Protein AF-A0A914YA13-F1 (afdb_monomer_lite)

Radius of gyration: 16.72 Å; chains: 1; bounding box: 44×30×46 Å

Organism: NCBI:txid310955

Structure (mmCIF, N/CA/C/O backbone):
data_AF-A0A914YA13-F1
#
_entry.id   AF-A0A914YA13-F1
#
loop_
_atom_site.group_PDB
_atom_site.id
_atom_site.type_symbol
_atom_site.label_atom_id
_atom_site.label_alt_id
_atom_site.label_comp_id
_atom_site.label_asym_id
_atom_site.label_entity_id
_atom_site.label_seq_id
_atom_site.pdbx_PDB_ins_code
_atom_site.Cartn_x
_atom_site.Cartn_y
_atom_site.Cartn_z
_atom_site.occupancy
_atom_site.B_iso_or_equiv
_atom_site.auth_seq_id
_atom_site.auth_comp_id
_atom_site.auth_asym_id
_atom_site.auth_atom_id
_atom_site.pdbx_PDB_model_num
ATOM 1 N N . MET A 1 1 ? 1.988 -6.209 -23.194 1.00 55.53 1 MET A N 1
ATOM 2 C CA . MET A 1 1 ? 3.165 -5.401 -22.785 1.00 55.53 1 MET A CA 1
ATOM 3 C C . MET A 1 1 ? 3.358 -5.477 -21.275 1.00 55.53 1 MET A C 1
ATOM 5 O O . MET A 1 1 ? 4.481 -5.707 -20.857 1.00 55.53 1 MET A O 1
ATOM 9 N N . ILE A 1 2 ? 2.278 -5.392 -20.485 1.00 61.28 2 ILE A N 1
ATOM 10 C CA . ILE A 1 2 ? 2.283 -5.656 -19.033 1.00 61.28 2 ILE A CA 1
ATOM 11 C C . ILE A 1 2 ? 2.474 -7.155 -18.725 1.00 61.28 2 ILE A C 1
ATOM 13 O O . ILE A 1 2 ? 3.277 -7.500 -17.871 1.00 61.28 2 ILE A O 1
ATOM 17 N N . ASP A 1 3 ? 1.881 -8.062 -19.511 1.00 60.28 3 ASP A N 1
ATOM 18 C CA . ASP A 1 3 ? 2.090 -9.522 -19.356 1.00 60.28 3 ASP A CA 1
ATOM 19 C C . ASP A 1 3 ? 3.515 -9.993 -19.714 1.00 60.28 3 ASP A C 1
ATOM 21 O O . ASP A 1 3 ? 3.817 -11.181 -19.702 1.00 60.28 3 ASP A O 1
ATOM 25 N N . SER A 1 4 ? 4.384 -9.062 -20.118 1.00 56.53 4 SER A N 1
ATOM 26 C CA . SER A 1 4 ? 5.745 -9.310 -20.599 1.00 56.53 4 SER A CA 1
ATOM 27 C C . SER A 1 4 ? 6.811 -8.732 -19.664 1.00 56.53 4 SER A C 1
ATOM 29 O O . SER A 1 4 ? 7.962 -8.612 -20.084 1.00 56.53 4 SER A O 1
ATOM 31 N N . ILE A 1 5 ? 6.439 -8.310 -18.446 1.00 60.16 5 ILE A N 1
ATOM 32 C CA . ILE A 1 5 ? 7.402 -7.799 -17.463 1.00 60.16 5 ILE A CA 1
ATOM 33 C C . ILE A 1 5 ? 8.386 -8.929 -17.121 1.00 60.16 5 ILE A C 1
ATOM 35 O O . ILE A 1 5 ? 7.953 -9.992 -16.674 1.00 60.16 5 ILE A O 1
ATOM 39 N N . PRO A 1 6 ? 9.698 -8.737 -17.347 1.00 56.00 6 PRO A N 1
ATOM 40 C CA . PRO A 1 6 ? 10.684 -9.773 -17.094 1.00 56.00 6 PRO A CA 1
ATOM 41 C C . PRO A 1 6 ? 10.887 -9.989 -15.590 1.00 56.00 6 PRO A C 1
ATOM 43 O O . PRO A 1 6 ? 11.041 -9.037 -14.820 1.00 56.00 6 PRO A O 1
ATOM 46 N N . GLY A 1 7 ? 10.956 -11.261 -15.203 1.00 59.00 7 GLY A N 1
ATOM 47 C CA . GLY A 1 7 ? 11.266 -11.706 -13.849 1.00 59.00 7 GLY A CA 1
ATOM 48 C C . GLY A 1 7 ? 10.078 -12.277 -13.089 1.00 59.00 7 GLY A C 1
ATOM 49 O O . GLY A 1 7 ? 8.991 -12.476 -13.627 1.00 59.00 7 GLY A O 1
ATOM 50 N N . THR A 1 8 ? 10.315 -12.562 -11.813 1.00 60.94 8 THR A N 1
ATOM 51 C CA . THR A 1 8 ? 9.348 -13.214 -10.926 1.00 60.94 8 THR A CA 1
ATOM 52 C C . THR A 1 8 ? 9.164 -12.365 -9.671 1.00 60.94 8 THR A C 1
ATOM 54 O O . THR A 1 8 ? 10.120 -11.758 -9.196 1.00 60.94 8 THR A O 1
ATOM 57 N N . LEU A 1 9 ? 7.968 -12.367 -9.069 1.00 61.66 9 LEU A N 1
ATOM 58 C CA . LEU A 1 9 ? 7.685 -11.653 -7.806 1.00 61.66 9 LEU A CA 1
ATOM 59 C C . LEU A 1 9 ? 8.641 -12.035 -6.656 1.00 61.66 9 LEU A C 1
ATOM 61 O O . LEU A 1 9 ? 8.821 -11.273 -5.709 1.00 61.66 9 LEU A O 1
ATOM 65 N N . THR A 1 10 ? 9.257 -13.216 -6.736 1.00 58.31 10 THR A N 1
ATOM 66 C CA . THR A 1 10 ? 10.241 -13.736 -5.778 1.00 58.31 10 THR A CA 1
ATOM 67 C C . THR A 1 10 ? 11.661 -13.209 -6.018 1.00 58.31 10 THR A C 1
ATOM 69 O O . THR A 1 10 ? 12.471 -13.167 -5.090 1.00 58.31 10 THR A O 1
ATOM 72 N N . GLU A 1 11 ? 11.981 -12.768 -7.236 1.00 63.84 11 GLU A N 1
ATOM 73 C CA . GLU A 1 11 ? 13.305 -12.283 -7.615 1.00 63.84 11 GLU A CA 1
ATOM 74 C C . GLU A 1 11 ? 13.415 -10.779 -7.373 1.00 63.84 11 GLU A C 1
ATOM 76 O O . GLU A 1 11 ? 13.123 -9.968 -8.250 1.00 63.84 11 GLU A O 1
ATOM 81 N N . ARG A 1 12 ? 13.916 -10.393 -6.193 1.00 59.00 12 ARG A N 1
ATOM 82 C CA . ARG A 1 12 ? 14.109 -8.981 -5.792 1.00 59.00 12 ARG A CA 1
ATOM 83 C C . ARG A 1 12 ? 15.007 -8.146 -6.713 1.00 59.00 12 ARG A C 1
ATOM 85 O O . ARG A 1 12 ? 15.095 -6.948 -6.510 1.00 59.00 12 ARG A O 1
ATOM 92 N N . ARG A 1 13 ? 15.749 -8.770 -7.632 1.00 59.50 13 ARG A N 1
ATOM 93 C CA . ARG A 1 13 ? 16.605 -8.079 -8.616 1.00 59.50 13 ARG A CA 1
ATOM 94 C C . ARG A 1 13 ? 15.929 -7.911 -9.975 1.00 59.50 13 ARG A C 1
ATOM 96 O O . ARG A 1 13 ? 16.534 -7.361 -10.883 1.00 59.50 13 ARG A O 1
ATOM 103 N N . SER A 1 14 ? 14.722 -8.447 -10.133 1.00 68.50 14 SER A N 1
ATOM 104 C CA . SER A 1 14 ? 13.918 -8.222 -11.322 1.00 68.50 14 SER A CA 1
ATOM 105 C C . SER A 1 14 ? 13.063 -6.974 -11.151 1.00 68.50 14 SER A C 1
ATOM 107 O O . SER A 1 14 ? 12.655 -6.646 -10.036 1.00 68.50 14 SER A O 1
ATOM 109 N N . VAL A 1 15 ? 12.723 -6.338 -12.270 1.00 71.00 15 VAL A N 1
ATOM 110 C CA . VAL A 1 15 ? 11.831 -5.171 -12.315 1.00 71.00 15 VAL A CA 1
ATOM 111 C C . VAL A 1 15 ? 10.507 -5.460 -11.592 1.00 71.00 15 VAL A C 1
ATOM 113 O O . VAL A 1 15 ? 10.009 -4.629 -10.837 1.00 71.00 15 VAL A O 1
ATOM 116 N N . LEU A 1 16 ? 9.967 -6.673 -11.755 1.00 72.38 16 LEU A N 1
ATOM 117 C CA . LEU A 1 16 ? 8.736 -7.099 -11.086 1.00 72.38 16 LEU A CA 1
ATOM 118 C C . LEU A 1 16 ? 8.905 -7.258 -9.565 1.00 72.38 16 LEU A C 1
ATOM 120 O O . LEU A 1 16 ? 8.014 -6.890 -8.798 1.00 72.38 16 LEU A O 1
ATOM 124 N N . GLY A 1 17 ? 10.039 -7.801 -9.119 1.00 73.69 17 GLY A N 1
ATOM 125 C CA . GLY A 1 17 ? 10.345 -7.958 -7.698 1.00 73.69 17 GLY A CA 1
ATOM 126 C C . GLY A 1 17 ? 10.572 -6.623 -6.987 1.00 73.69 17 GLY A C 1
ATOM 127 O O . GLY A 1 17 ? 10.114 -6.455 -5.856 1.00 73.69 17 GLY A O 1
ATOM 128 N N . GLU A 1 18 ? 11.226 -5.664 -7.645 1.00 75.62 18 GLU A N 1
ATOM 129 C CA . GLU A 1 18 ? 11.410 -4.307 -7.116 1.00 75.62 18 GLU A CA 1
ATOM 130 C C . GLU A 1 18 ? 10.085 -3.551 -7.023 1.00 75.62 18 GLU A C 1
ATOM 132 O O . GLU A 1 18 ? 9.781 -3.000 -5.965 1.00 75.62 18 GLU A O 1
ATOM 137 N N . LEU A 1 19 ? 9.243 -3.610 -8.060 1.00 82.06 19 LEU A N 1
ATOM 138 C CA . LEU A 1 19 ? 7.895 -3.035 -8.009 1.00 82.06 19 LEU A CA 1
ATOM 139 C C . LEU A 1 19 ? 7.069 -3.614 -6.859 1.00 82.06 19 LEU A C 1
ATOM 141 O O . LEU A 1 19 ? 6.430 -2.867 -6.122 1.00 82.06 19 LEU A O 1
ATOM 145 N N . ASN A 1 20 ? 7.101 -4.935 -6.667 1.00 84.44 20 ASN A N 1
ATOM 146 C CA . ASN A 1 20 ? 6.383 -5.577 -5.569 1.00 84.44 20 ASN A CA 1
ATOM 147 C C . ASN A 1 20 ? 6.922 -5.147 -4.193 1.00 84.44 20 ASN A C 1
ATOM 149 O O . ASN A 1 20 ? 6.159 -4.983 -3.236 1.00 84.44 20 ASN A O 1
ATOM 153 N N . TRP A 1 21 ? 8.235 -4.943 -4.081 1.00 83.31 21 TRP A N 1
ATOM 154 C CA . TRP A 1 21 ? 8.850 -4.461 -2.851 1.00 83.31 21 TRP A CA 1
ATOM 155 C C . TRP A 1 21 ? 8.456 -3.013 -2.540 1.00 83.31 21 TRP A C 1
ATOM 157 O O . TRP A 1 21 ? 8.026 -2.733 -1.419 1.00 83.31 21 TRP A O 1
ATOM 167 N N . ILE A 1 22 ? 8.504 -2.124 -3.536 1.00 82.81 22 ILE A N 1
ATOM 168 C CA . ILE A 1 22 ? 8.059 -0.728 -3.414 1.00 82.81 22 ILE A CA 1
ATOM 169 C C . ILE A 1 22 ? 6.573 -0.675 -3.050 1.00 82.81 22 ILE A C 1
ATOM 171 O O . ILE A 1 22 ? 6.197 0.010 -2.100 1.00 82.81 22 ILE A O 1
ATOM 175 N N . PHE A 1 23 ? 5.735 -1.456 -3.736 1.00 88.12 23 PHE A N 1
ATOM 176 C CA . PHE A 1 23 ? 4.308 -1.566 -3.438 1.00 88.12 23 PHE A CA 1
ATOM 177 C C . PHE A 1 23 ? 4.057 -1.958 -1.978 1.00 88.12 23 PHE A C 1
ATOM 179 O O . PHE A 1 23 ? 3.254 -1.336 -1.279 1.00 88.12 23 PHE A O 1
ATOM 186 N N . THR A 1 24 ? 4.778 -2.972 -1.493 1.00 88.94 24 THR A N 1
ATOM 187 C CA . THR A 1 24 ? 4.677 -3.440 -0.105 1.00 88.94 24 THR A CA 1
ATOM 188 C C . THR A 1 24 ? 5.083 -2.342 0.878 1.00 88.94 24 THR A C 1
ATOM 190 O O . THR A 1 24 ? 4.383 -2.111 1.861 1.00 88.94 24 THR A O 1
ATOM 193 N N . ALA A 1 25 ? 6.180 -1.630 0.611 1.00 85.69 25 ALA A N 1
ATOM 194 C CA . ALA A 1 25 ? 6.651 -0.550 1.473 1.00 85.69 25 ALA A CA 1
ATOM 195 C C . ALA A 1 25 ? 5.671 0.639 1.515 1.00 85.69 25 ALA A C 1
ATOM 197 O O . ALA A 1 25 ? 5.374 1.159 2.593 1.00 85.69 25 ALA A O 1
ATOM 198 N N . ILE A 1 26 ? 5.133 1.046 0.361 1.00 87.38 26 ILE A N 1
ATOM 199 C CA . ILE A 1 26 ? 4.139 2.122 0.247 1.00 87.38 26 ILE A CA 1
ATOM 200 C C . ILE A 1 26 ? 2.860 1.755 0.996 1.00 87.38 26 ILE A C 1
ATOM 202 O O . ILE A 1 26 ? 2.431 2.499 1.877 1.00 87.38 26 ILE A O 1
ATOM 206 N N . THR A 1 27 ? 2.276 0.593 0.700 1.00 92.19 27 THR A N 1
ATOM 207 C CA . THR A 1 27 ? 1.017 0.163 1.325 1.00 92.19 27 THR A CA 1
ATOM 208 C C . THR A 1 27 ? 1.142 -0.016 2.838 1.00 92.19 27 THR A C 1
ATOM 210 O O . THR A 1 27 ? 0.261 0.443 3.568 1.00 92.19 27 THR A O 1
ATOM 213 N N . ASP A 1 28 ? 2.252 -0.569 3.338 1.00 90.38 28 ASP A N 1
ATOM 214 C CA . ASP A 1 28 ? 2.494 -0.678 4.783 1.00 90.38 28 ASP A CA 1
ATOM 215 C C . ASP A 1 28 ? 2.668 0.702 5.439 1.00 90.38 28 ASP A C 1
ATOM 217 O O . ASP A 1 28 ? 2.211 0.911 6.564 1.00 90.38 28 ASP A O 1
ATOM 221 N N . THR A 1 29 ? 3.264 1.672 4.740 1.00 88.88 29 THR A N 1
ATOM 222 C CA . THR A 1 29 ? 3.436 3.042 5.255 1.00 88.88 29 THR A CA 1
ATOM 223 C C . THR A 1 29 ? 2.106 3.795 5.312 1.00 88.88 29 THR A C 1
ATOM 225 O O . THR A 1 29 ? 1.796 4.430 6.322 1.00 88.88 29 THR A O 1
ATOM 228 N N . ILE A 1 30 ? 1.284 3.684 4.266 1.00 91.19 30 ILE A N 1
ATOM 229 C CA . ILE A 1 30 ? -0.068 4.258 4.227 1.00 91.19 30 ILE A CA 1
ATOM 230 C C . ILE A 1 30 ? -0.918 3.674 5.360 1.00 91.19 30 ILE A C 1
ATOM 232 O O . ILE A 1 30 ? -1.529 4.421 6.130 1.00 91.19 30 ILE A O 1
ATOM 236 N N . ALA A 1 31 ? -0.906 2.345 5.508 1.00 91.56 31 ALA A N 1
ATOM 237 C CA . ALA A 1 31 ? -1.612 1.649 6.576 1.00 91.56 31 ALA A CA 1
ATOM 238 C C . ALA A 1 31 ? -1.140 2.111 7.959 1.00 91.56 31 ALA A C 1
ATOM 240 O O . ALA A 1 31 ? -1.962 2.400 8.824 1.00 91.56 31 ALA A O 1
ATOM 241 N N . TRP A 1 32 ? 0.171 2.234 8.168 1.00 90.88 32 TRP A N 1
ATOM 242 C CA . TRP A 1 32 ? 0.734 2.701 9.433 1.00 90.88 32 TRP A CA 1
ATOM 243 C C . TRP A 1 32 ? 0.319 4.134 9.786 1.00 90.88 32 TRP A C 1
ATOM 245 O O . TRP A 1 32 ? 0.092 4.439 10.955 1.00 90.88 32 TRP A O 1
ATOM 255 N N . ASN A 1 33 ? 0.216 5.024 8.795 1.00 89.94 33 ASN A N 1
ATOM 256 C CA . ASN A 1 33 ? -0.161 6.419 9.030 1.00 89.94 33 ASN A CA 1
ATOM 257 C C . ASN A 1 33 ? -1.665 6.602 9.272 1.00 89.94 33 ASN A C 1
ATOM 259 O O . ASN A 1 33 ? -2.052 7.515 10.000 1.00 89.94 33 ASN A O 1
ATOM 263 N N . ARG A 1 34 ? -2.513 5.764 8.666 1.00 90.62 34 ARG A N 1
ATOM 264 C CA . ARG A 1 34 ? -3.976 5.901 8.744 1.00 90.62 34 ARG A CA 1
ATOM 265 C C . ARG A 1 34 ? -4.612 5.036 9.832 1.00 90.62 34 ARG A C 1
ATOM 267 O O . ARG A 1 34 ? -5.670 5.399 10.342 1.00 90.62 34 ARG A O 1
ATOM 274 N N . LEU A 1 35 ? -4.004 3.909 10.200 1.00 91.00 35 LEU A N 1
ATOM 275 C CA . LEU A 1 35 ? -4.580 2.964 11.157 1.00 91.00 35 LEU A CA 1
ATOM 276 C C . LEU A 1 35 ? -4.043 3.169 12.580 1.00 91.00 35 LEU A C 1
ATOM 278 O O . LEU A 1 35 ? -2.860 3.452 12.768 1.00 91.00 35 LEU A O 1
ATOM 282 N N . PRO A 1 36 ? -4.871 2.932 13.616 1.00 92.69 36 PRO A N 1
ATOM 283 C CA . PRO A 1 36 ? -4.379 2.786 14.981 1.00 92.69 36 PRO A CA 1
ATOM 284 C C . PRO A 1 36 ? -3.354 1.649 15.076 1.00 92.69 36 PRO A C 1
ATOM 286 O O . PRO A 1 36 ? -3.520 0.608 14.432 1.00 92.69 36 PRO A O 1
ATOM 289 N N . ARG A 1 37 ? -2.335 1.809 15.932 1.00 89.25 37 ARG A N 1
ATOM 290 C CA . ARG A 1 37 ? -1.210 0.860 16.058 1.00 89.25 37 ARG A CA 1
ATOM 291 C C . ARG A 1 37 ? -1.660 -0.587 16.271 1.00 89.25 37 ARG A C 1
ATOM 293 O O . ARG A 1 37 ? -1.160 -1.473 15.585 1.00 89.25 37 ARG A O 1
ATOM 300 N N . ASP A 1 38 ? -2.638 -0.821 17.146 1.00 91.12 38 ASP A N 1
ATOM 301 C CA . ASP A 1 38 ? -3.145 -2.171 17.434 1.00 91.12 38 ASP A CA 1
ATOM 302 C C . ASP A 1 38 ? -3.832 -2.803 16.215 1.00 91.12 38 ASP A C 1
ATOM 304 O O . ASP A 1 38 ? -3.674 -3.991 15.930 1.00 91.12 38 ASP A O 1
ATOM 308 N N . THR A 1 39 ? -4.569 -1.994 15.446 1.00 91.19 39 THR A N 1
ATOM 309 C CA . THR A 1 39 ? -5.238 -2.460 14.224 1.00 91.19 39 THR A CA 1
ATOM 310 C C . THR A 1 39 ? -4.217 -2.765 13.138 1.00 91.19 39 THR A C 1
ATOM 312 O O . THR A 1 39 ? -4.313 -3.810 12.498 1.00 91.19 39 THR A O 1
ATOM 315 N N . PHE A 1 40 ? -3.209 -1.907 12.968 1.00 92.25 40 PHE A N 1
ATOM 316 C CA . PHE A 1 40 ? -2.110 -2.167 12.045 1.00 92.25 40 PHE A CA 1
ATOM 317 C C . PHE A 1 40 ? -1.379 -3.467 12.394 1.00 92.25 40 PHE A C 1
ATOM 319 O O . PHE A 1 40 ? -1.205 -4.318 11.527 1.00 92.25 40 PHE A O 1
ATOM 326 N N . GLN A 1 41 ? -0.991 -3.663 13.658 1.00 90.62 41 GLN A N 1
ATOM 327 C CA . GLN A 1 41 ? -0.291 -4.882 14.070 1.00 90.62 41 GLN A CA 1
ATOM 328 C C . GLN A 1 41 ? -1.129 -6.135 13.790 1.00 90.62 41 GLN A C 1
ATOM 330 O O . GLN A 1 41 ? -0.626 -7.101 13.216 1.00 90.62 41 GLN A O 1
ATOM 335 N N . ARG A 1 42 ? -2.426 -6.097 14.108 1.00 91.50 42 ARG A N 1
ATOM 336 C CA . ARG A 1 42 ? -3.335 -7.220 13.861 1.00 91.50 42 ARG A CA 1
ATOM 337 C C . ARG A 1 42 ? -3.512 -7.536 12.373 1.00 91.50 42 ARG A C 1
ATOM 339 O O . ARG A 1 42 ? -3.502 -8.701 12.001 1.00 91.50 42 ARG A O 1
ATOM 346 N N . LEU A 1 43 ? -3.688 -6.526 11.520 1.00 92.31 43 LEU A N 1
ATOM 347 C CA . LEU A 1 43 ? -4.015 -6.749 10.105 1.00 92.31 43 LEU A CA 1
ATOM 348 C C . LEU A 1 43 ? -2.783 -6.921 9.210 1.00 92.31 43 LEU A C 1
ATOM 350 O O . LEU A 1 43 ? -2.835 -7.694 8.261 1.00 92.31 43 LEU A O 1
ATOM 354 N N . PHE A 1 44 ? -1.683 -6.224 9.505 1.00 91.12 44 PHE A N 1
ATOM 355 C CA . PHE A 1 44 ? -0.493 -6.174 8.646 1.00 91.12 44 PHE A CA 1
ATOM 356 C C . PHE A 1 44 ? 0.703 -6.966 9.191 1.00 91.12 44 PHE A C 1
ATOM 358 O O . PHE A 1 44 ? 1.634 -7.239 8.431 1.00 91.12 44 PHE A O 1
ATOM 365 N N . ARG A 1 45 ? 0.718 -7.337 10.484 1.00 88.75 45 ARG A N 1
ATOM 366 C CA . ARG A 1 45 ? 1.863 -8.031 11.115 1.00 88.75 45 ARG A CA 1
ATOM 367 C C . ARG A 1 45 ? 1.555 -9.417 11.681 1.00 88.75 45 ARG A C 1
ATOM 369 O O . ARG A 1 45 ? 2.492 -10.193 11.8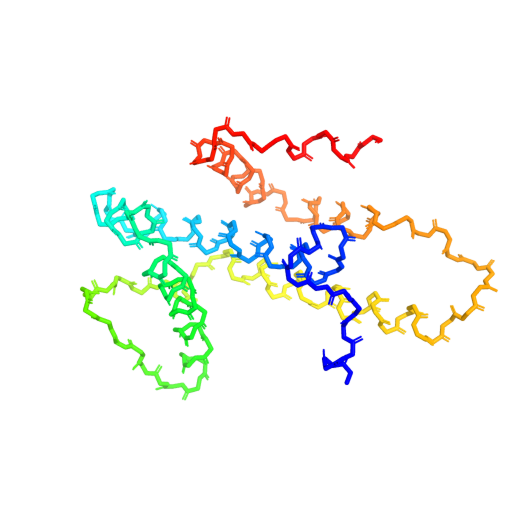31 1.00 88.75 45 ARG A O 1
ATOM 376 N N . GLN A 1 46 ? 0.297 -9.744 11.980 1.00 89.88 46 GLN A N 1
ATOM 377 C CA . GLN A 1 46 ? -0.050 -11.019 12.620 1.00 89.88 46 GLN A CA 1
ATOM 378 C C . GLN A 1 46 ? -0.060 -12.212 11.654 1.00 89.88 46 GLN A C 1
ATOM 380 O O . GLN A 1 46 ? 0.454 -13.274 11.992 1.00 89.88 46 GLN A O 1
ATOM 385 N N . ASP A 1 47 ? -0.647 -12.045 10.469 1.00 92.38 47 ASP A N 1
ATOM 386 C CA . ASP A 1 47 ? -0.797 -13.103 9.468 1.00 92.38 47 ASP A CA 1
ATOM 387 C C . ASP A 1 47 ? -0.384 -12.575 8.089 1.00 92.38 47 ASP A C 1
ATOM 389 O O . ASP A 1 47 ? -0.834 -11.514 7.652 1.00 92.38 47 ASP A O 1
ATOM 393 N N . LEU A 1 48 ? 0.498 -13.311 7.405 1.00 88.94 48 LEU A N 1
ATOM 394 C CA . LEU A 1 48 ? 1.063 -12.900 6.118 1.00 88.94 48 LEU A CA 1
ATOM 395 C C . LEU A 1 48 ? 0.022 -12.867 4.991 1.00 88.94 48 LEU A C 1
ATOM 397 O O . LEU A 1 48 ? 0.095 -11.989 4.129 1.00 88.94 48 LEU A O 1
ATOM 401 N N . LEU A 1 49 ? -0.941 -13.793 4.991 1.00 92.00 49 LEU A N 1
ATOM 402 C CA . LEU A 1 49 ? -2.011 -13.853 3.994 1.00 92.00 49 LEU A CA 1
ATOM 403 C C . LEU A 1 49 ? -3.002 -12.713 4.208 1.00 92.00 49 LEU A C 1
ATOM 405 O O . LEU A 1 49 ? -3.346 -12.018 3.254 1.00 92.00 49 LEU A O 1
ATOM 409 N N . VAL A 1 50 ? -3.411 -12.480 5.458 1.00 93.38 50 VAL A N 1
ATOM 410 C CA . VAL A 1 50 ? -4.290 -11.356 5.811 1.00 93.38 50 VAL A CA 1
ATOM 411 C C . VAL A 1 50 ? -3.617 -10.031 5.460 1.00 93.38 50 VAL A C 1
ATOM 413 O O . VAL A 1 50 ? -4.228 -9.195 4.798 1.00 93.38 50 VAL A O 1
ATOM 416 N N . ALA A 1 51 ? -2.337 -9.869 5.798 1.00 91.94 51 ALA A N 1
ATOM 417 C CA . ALA A 1 51 ? -1.570 -8.683 5.440 1.00 91.94 51 ALA A CA 1
ATOM 418 C C . ALA A 1 51 ? -1.497 -8.494 3.919 1.00 91.94 51 ALA A C 1
ATOM 420 O O . ALA A 1 51 ? -1.711 -7.390 3.424 1.00 91.94 51 ALA A O 1
ATOM 421 N N . SER A 1 52 ? -1.243 -9.564 3.157 1.00 92.06 52 SER A N 1
ATOM 422 C CA . SER A 1 52 ? -1.252 -9.505 1.691 1.00 92.06 52 SER A CA 1
ATOM 423 C C . SER A 1 52 ? -2.614 -9.073 1.148 1.00 92.06 52 SER A C 1
ATOM 425 O O . SER A 1 52 ? -2.672 -8.216 0.269 1.00 92.06 52 SER A O 1
ATOM 427 N N . LEU A 1 53 ? -3.707 -9.621 1.687 1.00 94.88 53 LEU A N 1
ATOM 428 C CA . LEU A 1 53 ? -5.063 -9.263 1.281 1.00 94.88 53 LEU A CA 1
ATOM 429 C C . LEU A 1 53 ? -5.359 -7.790 1.567 1.00 94.88 53 LEU A C 1
ATOM 431 O O . LEU A 1 53 ? -5.898 -7.102 0.705 1.00 94.88 53 LEU A O 1
ATOM 435 N N . PHE A 1 54 ? -4.981 -7.290 2.746 1.00 94.88 54 PHE A N 1
ATOM 436 C CA . PHE A 1 54 ? -5.196 -5.891 3.096 1.00 94.88 54 PHE A CA 1
ATOM 437 C C . PHE A 1 54 ? -4.338 -4.939 2.260 1.00 94.88 54 PHE A C 1
ATOM 439 O O . PHE A 1 54 ? -4.854 -3.911 1.839 1.00 94.88 54 PHE A O 1
ATOM 446 N N . ARG A 1 55 ? -3.090 -5.282 1.915 1.00 94.56 55 ARG A N 1
ATOM 447 C CA . ARG A 1 55 ? -2.293 -4.491 0.953 1.00 94.56 55 ARG A CA 1
ATOM 448 C C . ARG A 1 55 ? -2.986 -4.389 -0.404 1.00 94.56 55 ARG A C 1
ATOM 450 O O . ARG A 1 55 ? -3.132 -3.291 -0.939 1.00 94.56 55 ARG A O 1
ATOM 457 N N . SER A 1 56 ? -3.468 -5.516 -0.934 1.00 93.88 56 SER A N 1
ATOM 458 C CA . SER A 1 56 ? -4.249 -5.535 -2.176 1.00 93.88 56 SER A CA 1
ATOM 459 C C . SER A 1 56 ? -5.575 -4.781 -2.041 1.00 93.88 56 SER A C 1
ATOM 461 O O . SER A 1 56 ? -6.003 -4.134 -2.993 1.00 93.88 56 SER A O 1
ATOM 463 N N . PHE A 1 57 ? -6.206 -4.809 -0.865 1.00 94.94 57 PHE A N 1
ATOM 464 C CA . PHE A 1 57 ? -7.419 -4.047 -0.574 1.00 94.94 57 PHE A CA 1
ATOM 465 C C . PHE A 1 57 ? -7.177 -2.535 -0.646 1.00 94.94 57 PHE A C 1
ATOM 467 O O . PHE A 1 57 ? -7.988 -1.843 -1.248 1.00 94.94 57 PHE A O 1
ATOM 474 N N . LEU A 1 58 ? -6.071 -2.020 -0.091 1.00 94.56 58 LEU A N 1
ATOM 475 C CA . LEU A 1 58 ? -5.755 -0.585 -0.159 1.00 94.56 58 LEU A CA 1
ATOM 476 C C . LEU A 1 58 ? -5.608 -0.110 -1.613 1.00 94.56 58 LEU A C 1
ATOM 478 O O . LEU A 1 58 ? -6.116 0.948 -1.979 1.00 94.56 58 LEU A O 1
ATOM 482 N N . LEU A 1 59 ? -4.965 -0.921 -2.459 1.00 94.19 59 LEU A N 1
ATOM 483 C CA . LEU A 1 59 ? -4.867 -0.641 -3.892 1.00 94.19 59 LEU A CA 1
ATOM 484 C C . LEU A 1 59 ? -6.238 -0.702 -4.579 1.00 94.19 59 LEU A C 1
ATOM 486 O O . LEU A 1 59 ? -6.571 0.173 -5.378 1.00 94.19 59 LEU A O 1
ATOM 490 N N . ALA A 1 60 ? -7.044 -1.720 -4.261 1.00 93.88 60 ALA A N 1
ATOM 491 C CA . ALA A 1 60 ? -8.399 -1.837 -4.787 1.00 93.88 60 ALA A CA 1
ATOM 492 C C . ALA A 1 60 ? -9.253 -0.625 -4.392 1.00 93.88 60 ALA A C 1
ATOM 494 O O . ALA A 1 60 ? -10.010 -0.131 -5.222 1.00 93.88 60 ALA A O 1
ATOM 495 N N . GLU A 1 61 ? -9.102 -0.113 -3.167 1.00 93.31 61 GLU A N 1
ATOM 496 C CA . GLU A 1 61 ? -9.777 1.100 -2.711 1.00 93.31 61 GLU A CA 1
ATOM 497 C C . GLU A 1 61 ? -9.422 2.306 -3.579 1.00 93.31 61 GLU A C 1
ATOM 499 O O . GLU A 1 61 ? -10.338 2.969 -4.062 1.00 93.31 61 GLU A O 1
ATOM 504 N N . LYS A 1 62 ? -8.130 2.545 -3.845 1.00 92.81 62 LYS A N 1
ATOM 505 C CA . LYS A 1 62 ? -7.682 3.629 -4.734 1.00 92.81 62 LYS A CA 1
ATOM 506 C C . LYS A 1 62 ? -8.298 3.505 -6.132 1.00 92.81 62 LYS A C 1
ATOM 508 O O . LYS A 1 62 ? -8.968 4.428 -6.583 1.00 92.81 62 LYS A O 1
ATOM 513 N N . ILE A 1 63 ? -8.153 2.347 -6.780 1.00 92.31 63 ILE A N 1
ATOM 514 C CA . ILE A 1 63 ? -8.617 2.140 -8.165 1.00 92.31 63 ILE A CA 1
ATOM 515 C C . ILE A 1 63 ? -10.144 2.224 -8.268 1.00 92.31 63 ILE A C 1
ATOM 517 O O . ILE A 1 63 ? -10.686 2.865 -9.169 1.00 92.31 63 ILE A O 1
ATOM 521 N N . MET A 1 64 ? -10.870 1.561 -7.365 1.00 92.56 64 MET A N 1
ATOM 522 C CA . MET A 1 64 ? -12.332 1.543 -7.407 1.00 92.56 64 MET A CA 1
ATOM 523 C C . MET A 1 64 ? -12.924 2.920 -7.098 1.00 92.56 64 MET A C 1
ATOM 525 O O . MET A 1 64 ? -13.963 3.264 -7.665 1.00 92.56 64 MET A O 1
ATOM 529 N N . ARG A 1 65 ? -12.255 3.729 -6.264 1.00 91.25 65 ARG A N 1
ATOM 530 C CA . ARG A 1 65 ? -12.685 5.098 -5.961 1.00 91.25 65 ARG A CA 1
ATOM 531 C C . ARG A 1 65 ? -12.706 5.983 -7.202 1.00 91.25 65 ARG A C 1
ATOM 533 O O . ARG A 1 6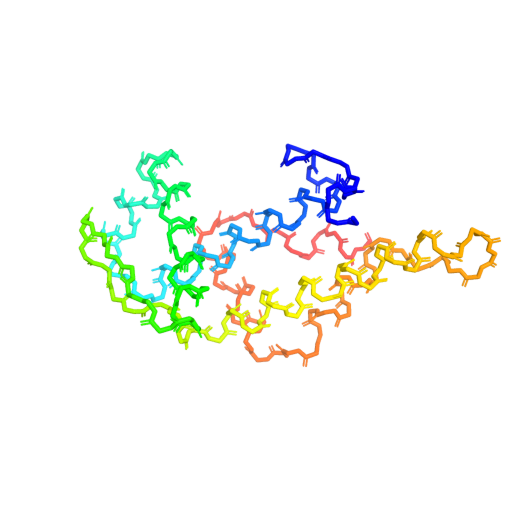5 ? -13.677 6.717 -7.382 1.00 91.25 65 ARG A O 1
ATOM 540 N N . ASP A 1 66 ? -11.712 5.838 -8.075 1.00 87.88 66 ASP A N 1
ATOM 541 C CA . ASP A 1 66 ? -11.619 6.571 -9.346 1.00 87.88 66 ASP A CA 1
ATOM 542 C C . ASP A 1 66 ? -12.768 6.207 -10.313 1.00 87.88 66 ASP A C 1
ATOM 544 O O . ASP A 1 66 ? -13.137 6.988 -11.186 1.00 87.88 66 ASP A O 1
ATOM 548 N N . HIS A 1 67 ? -13.413 5.055 -10.096 1.00 90.44 67 HIS A N 1
ATOM 549 C CA . HIS A 1 67 ? -14.582 4.580 -10.843 1.00 90.44 67 HIS A CA 1
ATOM 550 C C . HIS A 1 67 ? -15.909 4.797 -10.091 1.00 90.44 67 HIS A C 1
ATOM 552 O O . HIS A 1 67 ? -16.925 4.180 -10.416 1.00 90.44 67 HIS A O 1
ATOM 558 N N . GLY A 1 68 ? -15.917 5.628 -9.043 1.00 90.25 68 GLY A N 1
ATOM 559 C CA . GLY A 1 68 ? -17.108 5.914 -8.235 1.00 90.25 68 GLY A CA 1
ATOM 560 C C . GLY A 1 68 ? -17.577 4.750 -7.353 1.00 90.25 68 GLY A C 1
ATOM 561 O O . GLY A 1 68 ? -18.652 4.822 -6.757 1.00 90.25 68 GLY A O 1
ATOM 562 N N . CYS A 1 69 ? -16.786 3.683 -7.238 1.00 91.81 69 CYS A N 1
ATOM 563 C CA . CYS A 1 69 ? -17.094 2.522 -6.414 1.00 91.81 69 CYS A CA 1
ATOM 564 C C . CYS A 1 69 ? -16.500 2.676 -5.005 1.00 91.81 69 CYS A C 1
ATOM 566 O O . CYS A 1 69 ? -15.443 3.277 -4.807 1.00 91.81 69 CYS A O 1
ATOM 568 N N . ARG A 1 70 ? -17.184 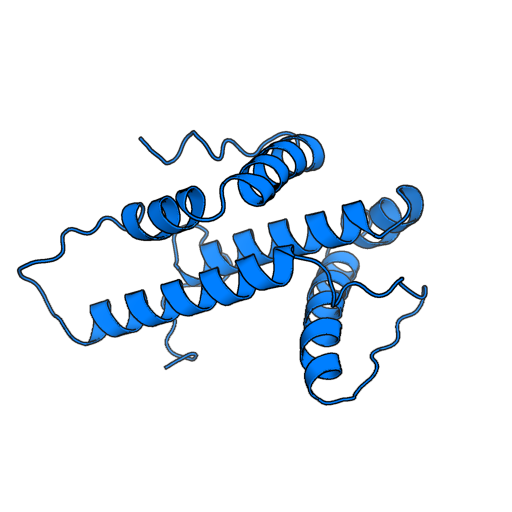2.122 -3.995 1.00 89.81 70 ARG A N 1
ATOM 569 C CA . ARG A 1 70 ? -16.703 2.101 -2.607 1.00 89.81 70 ARG A CA 1
ATOM 570 C C . ARG A 1 70 ? -16.420 0.671 -2.176 1.00 89.81 70 ARG A C 1
ATOM 572 O O . ARG A 1 70 ? -17.331 -0.149 -2.110 1.00 89.81 70 ARG A O 1
ATOM 579 N N . VAL A 1 71 ? -15.169 0.410 -1.828 1.00 92.19 71 VAL A N 1
ATOM 580 C CA . VAL A 1 71 ? -14.732 -0.882 -1.295 1.00 92.19 71 VAL A CA 1
ATOM 581 C C . VAL A 1 71 ? -14.956 -0.894 0.214 1.00 92.19 71 VAL A C 1
ATOM 583 O O . VAL A 1 71 ? -14.821 0.133 0.881 1.00 92.19 71 VAL A O 1
ATOM 586 N N . VAL A 1 72 ? -15.354 -2.042 0.754 1.00 91.81 72 VAL A N 1
ATOM 587 C CA . VAL A 1 72 ? -15.653 -2.214 2.179 1.00 91.81 72 VAL A CA 1
ATOM 588 C C . VAL A 1 72 ? -14.919 -3.430 2.722 1.00 91.81 72 VAL A C 1
ATOM 590 O O . VAL A 1 72 ? -14.795 -4.446 2.042 1.00 91.81 72 VAL A O 1
ATOM 593 N N . SER A 1 73 ? -14.440 -3.326 3.955 1.00 91.69 73 SER A N 1
ATOM 594 C CA . SER A 1 73 ? -13.730 -4.388 4.665 1.00 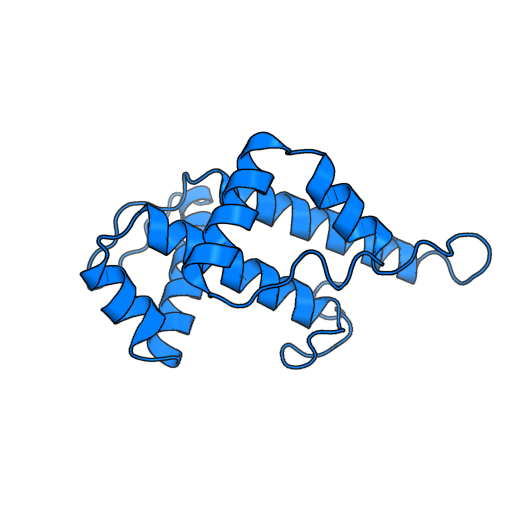91.69 73 SER A CA 1
ATOM 595 C C . SER A 1 73 ? -14.275 -4.550 6.082 1.00 91.69 73 SER A C 1
ATOM 597 O O . SER A 1 73 ? -14.917 -3.653 6.633 1.00 91.69 73 SER A O 1
ATOM 599 N N . SER A 1 74 ? -14.028 -5.724 6.666 1.00 89.19 74 SER A N 1
ATOM 600 C CA . SER A 1 74 ? -14.232 -5.990 8.088 1.00 89.19 74 SER A CA 1
ATOM 601 C C . SER A 1 74 ? -12.903 -6.471 8.679 1.00 89.19 74 SER A C 1
ATOM 603 O O . SER A 1 74 ? -12.404 -7.509 8.238 1.00 89.19 74 SER A O 1
ATOM 605 N N . PRO A 1 75 ? -12.297 -5.741 9.633 1.00 88.62 75 PRO A N 1
ATOM 606 C CA . PRO A 1 75 ? -12.766 -4.483 10.224 1.00 88.62 75 PRO A CA 1
ATOM 607 C C . PRO A 1 75 ? -12.779 -3.318 9.222 1.00 88.62 75 PRO A C 1
ATOM 609 O O . PRO A 1 75 ? -11.988 -3.296 8.282 1.00 88.62 75 PRO A O 1
ATOM 612 N N . ALA A 1 76 ? -13.666 -2.345 9.447 1.00 89.81 76 ALA A N 1
ATOM 613 C CA . ALA A 1 76 ? -13.754 -1.156 8.606 1.00 89.81 76 ALA A CA 1
ATOM 614 C C . ALA A 1 76 ? -12.487 -0.302 8.743 1.00 89.81 76 ALA A C 1
ATOM 616 O O . ALA A 1 76 ? -12.083 0.045 9.856 1.00 89.81 76 ALA A O 1
ATOM 617 N N . LEU A 1 77 ? -11.883 0.043 7.607 1.00 89.44 77 LEU A N 1
ATOM 618 C CA . LEU A 1 77 ? -10.715 0.915 7.548 1.00 89.44 77 LEU A CA 1
ATOM 619 C C . LEU A 1 77 ? -11.132 2.369 7.265 1.00 89.44 77 LEU A C 1
ATOM 621 O O . LEU A 1 77 ? -12.134 2.600 6.579 1.00 89.44 77 LEU A O 1
ATOM 625 N N . PRO A 1 78 ? -10.392 3.360 7.796 1.00 90.12 78 PRO A N 1
ATOM 626 C CA . PRO A 1 78 ? -10.508 4.739 7.346 1.00 90.12 78 PRO A CA 1
ATOM 627 C C . PRO A 1 78 ? -10.111 4.842 5.866 1.00 90.12 78 PRO A C 1
ATOM 629 O O . PRO A 1 78 ? -9.337 4.012 5.391 1.00 90.12 78 PRO A O 1
ATOM 632 N N . PRO A 1 79 ? -10.601 5.865 5.148 1.00 88.81 79 PRO A N 1
ATOM 633 C CA . PRO A 1 79 ? -10.234 6.067 3.756 1.00 88.81 79 PRO A CA 1
ATOM 634 C C . PRO A 1 79 ? -8.724 6.274 3.625 1.00 88.81 79 PRO A C 1
ATOM 636 O O . PRO A 1 79 ? -8.131 7.091 4.345 1.00 88.81 79 PRO A O 1
ATOM 639 N N . VAL A 1 80 ? -8.118 5.516 2.710 1.00 90.62 80 VAL A N 1
ATOM 640 C CA . VAL A 1 80 ? -6.681 5.604 2.409 1.00 90.62 80 VAL A CA 1
ATOM 641 C C . VAL A 1 80 ? -6.379 6.083 0.992 1.00 90.62 80 VAL A C 1
ATOM 643 O O . VAL A 1 80 ? -5.215 6.294 0.665 1.00 90.62 80 VAL A O 1
ATOM 646 N N . TYR A 1 81 ? -7.399 6.232 0.144 1.00 89.62 81 TYR A N 1
ATOM 647 C CA . TYR A 1 81 ? -7.247 6.566 -1.277 1.00 89.62 81 TYR A CA 1
ATOM 648 C C . TYR A 1 81 ? -6.668 7.972 -1.525 1.00 89.62 81 TYR A C 1
ATOM 650 O O . TYR A 1 81 ? -6.196 8.249 -2.619 1.00 89.62 81 TYR A O 1
ATOM 658 N N . ASP A 1 82 ? -6.723 8.858 -0.531 1.00 89.81 82 ASP A N 1
ATOM 659 C CA . ASP A 1 82 ? -6.319 10.270 -0.580 1.00 89.81 82 ASP A CA 1
ATOM 660 C C . ASP A 1 82 ? -4.891 10.509 -0.060 1.00 89.81 82 ASP A C 1
ATOM 662 O O . ASP A 1 82 ? -4.530 11.636 0.263 1.00 89.81 82 ASP A O 1
ATOM 666 N N . HIS A 1 83 ? -4.090 9.456 0.114 1.00 89.56 83 HIS A N 1
ATOM 667 C CA . HIS A 1 83 ? -2.734 9.583 0.641 1.00 89.56 83 HIS A CA 1
ATOM 668 C C . HIS A 1 83 ? -1.716 9.906 -0.467 1.00 89.56 83 HIS A C 1
ATOM 670 O O . HIS A 1 83 ? -1.577 9.130 -1.405 1.00 89.56 83 HIS A O 1
ATOM 676 N N . ASP A 1 84 ? -0.888 10.937 -0.267 1.00 86.88 84 ASP A N 1
ATOM 677 C CA . ASP A 1 84 ? 0.162 11.406 -1.200 1.00 86.88 84 ASP A CA 1
ATOM 678 C C . ASP A 1 84 ? 1.157 10.328 -1.684 1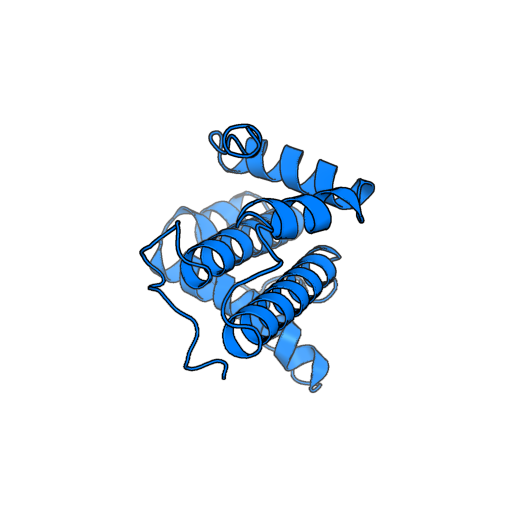.00 86.88 84 ASP A C 1
ATOM 680 O O . ASP A 1 84 ? 1.843 10.497 -2.687 1.00 86.88 84 ASP A O 1
ATOM 684 N N . LEU A 1 85 ? 1.286 9.205 -0.966 1.00 86.06 85 LEU A N 1
ATOM 685 C CA . LEU A 1 85 ? 2.174 8.113 -1.371 1.00 86.06 85 LEU A CA 1
ATOM 686 C C . LEU A 1 85 ? 1.620 7.329 -2.567 1.00 86.06 85 LEU A C 1
ATOM 688 O O . LEU A 1 85 ? 2.377 6.612 -3.220 1.00 86.06 85 LEU A O 1
ATOM 692 N N . TRP A 1 86 ? 0.327 7.469 -2.874 1.00 89.31 86 TRP A N 1
ATOM 693 C CA . TRP A 1 86 ? -0.241 6.933 -4.106 1.00 89.31 86 TRP A CA 1
ATOM 694 C C . TRP A 1 86 ? 0.287 7.661 -5.338 1.00 89.31 86 TRP A C 1
ATOM 696 O O . TRP A 1 86 ? 0.599 6.990 -6.316 1.00 89.31 86 TRP A O 1
ATOM 706 N N . ASP A 1 87 ? 0.502 8.975 -5.269 1.00 86.62 87 ASP A N 1
ATOM 707 C CA . ASP A 1 87 ? 1.100 9.737 -6.375 1.00 86.62 87 ASP A CA 1
ATOM 708 C C . ASP A 1 87 ? 2.524 9.237 -6.665 1.00 86.62 87 ASP A C 1
ATOM 710 O O . ASP A 1 87 ? 2.930 9.059 -7.814 1.00 86.62 87 ASP A O 1
ATOM 714 N N . TYR A 1 88 ? 3.277 8.919 -5.606 1.00 83.94 88 TYR A N 1
ATOM 715 C CA . TYR A 1 88 ? 4.603 8.317 -5.733 1.00 83.94 88 TYR A CA 1
ATOM 716 C C . TYR A 1 88 ? 4.552 6.909 -6.355 1.00 83.94 88 TYR A C 1
ATOM 718 O O . TYR A 1 88 ? 5.409 6.551 -7.169 1.00 83.94 88 TYR A O 1
ATOM 726 N N . TRP A 1 89 ? 3.542 6.108 -6.003 1.00 87.50 89 TRP A N 1
ATOM 727 C CA . TRP A 1 89 ? 3.315 4.796 -6.612 1.00 87.50 89 TRP A CA 1
ATOM 728 C C . TRP A 1 89 ? 2.986 4.900 -8.107 1.00 87.50 89 TRP A C 1
ATOM 730 O O . TRP A 1 89 ? 3.593 4.191 -8.911 1.00 87.50 89 TRP A O 1
ATOM 740 N N . GLU A 1 90 ? 2.073 5.797 -8.484 1.00 88.12 90 GLU A N 1
ATOM 741 C CA . GLU A 1 90 ? 1.687 6.040 -9.879 1.00 88.12 90 GLU A CA 1
ATOM 742 C C . GLU A 1 90 ? 2.904 6.471 -10.714 1.00 88.12 90 GLU A C 1
ATOM 744 O O . GLU A 1 90 ? 3.200 5.847 -11.735 1.00 88.12 90 GLU A O 1
ATOM 749 N N . TYR A 1 91 ? 3.696 7.426 -10.217 1.00 82.81 91 TYR A N 1
ATOM 750 C CA . TYR A 1 91 ? 4.929 7.868 -10.875 1.00 82.81 91 TYR A CA 1
ATOM 751 C C . TYR A 1 91 ? 5.966 6.742 -11.042 1.00 82.81 91 TYR A C 1
ATOM 753 O O . TYR A 1 91 ? 6.586 6.599 -12.099 1.00 82.81 91 TYR A O 1
ATOM 761 N N . THR A 1 92 ? 6.135 5.899 -10.019 1.00 82.38 92 THR A N 1
ATOM 762 C CA . THR A 1 92 ? 7.056 4.750 -10.075 1.00 82.38 92 THR A CA 1
ATOM 763 C C . THR A 1 92 ? 6.650 3.759 -11.171 1.00 82.38 92 THR A C 1
ATOM 765 O O . THR A 1 92 ? 7.508 3.251 -11.900 1.00 82.38 92 THR A O 1
ATOM 768 N N . ILE A 1 93 ? 5.346 3.492 -11.321 1.00 84.81 93 ILE A N 1
ATOM 769 C CA . ILE A 1 93 ? 4.833 2.634 -12.397 1.00 84.81 93 ILE A CA 1
ATOM 770 C C . ILE A 1 93 ? 5.110 3.263 -13.765 1.00 84.81 93 ILE A C 1
ATOM 772 O O . ILE A 1 93 ? 5.607 2.569 -14.654 1.00 84.81 93 ILE A O 1
ATOM 776 N N . GLU A 1 94 ? 4.803 4.550 -13.951 1.00 84.44 94 GLU A N 1
ATOM 777 C CA . GLU A 1 94 ? 5.019 5.242 -15.229 1.00 84.44 94 GLU A CA 1
ATOM 778 C C . GLU A 1 94 ? 6.473 5.140 -15.685 1.00 84.44 94 GLU A C 1
ATOM 780 O O . GLU A 1 94 ? 6.758 4.748 -16.822 1.00 84.44 94 GLU A O 1
ATOM 785 N N . LEU A 1 95 ? 7.405 5.419 -14.776 1.00 79.56 95 LEU A N 1
ATOM 786 C CA . LEU A 1 95 ? 8.826 5.346 -15.068 1.00 79.56 95 LEU A CA 1
ATOM 787 C C . LEU A 1 95 ? 9.269 3.927 -15.427 1.00 79.56 95 LEU A C 1
ATOM 789 O O . LEU A 1 95 ? 10.003 3.718 -16.398 1.00 79.56 95 LEU A O 1
ATOM 793 N N . CYS A 1 96 ? 8.783 2.938 -14.677 1.00 78.62 96 CYS A N 1
ATOM 794 C CA . CYS A 1 96 ? 9.044 1.535 -14.956 1.00 78.62 96 CYS A CA 1
ATOM 795 C C . CYS A 1 96 ? 8.586 1.147 -16.372 1.00 78.62 96 CYS A C 1
ATOM 797 O O . CYS A 1 96 ? 9.346 0.540 -17.132 1.00 78.62 96 CYS A O 1
ATOM 799 N N . LEU A 1 97 ? 7.381 1.561 -16.772 1.00 80.56 97 LEU A N 1
ATOM 800 C CA . LEU A 1 97 ? 6.840 1.285 -18.103 1.00 80.56 97 LEU A CA 1
ATOM 801 C C . LEU A 1 97 ? 7.657 1.954 -19.215 1.00 80.56 97 LEU A C 1
ATOM 803 O O . LEU A 1 97 ? 7.935 1.316 -20.236 1.00 80.56 97 LEU A O 1
ATOM 807 N N . VAL A 1 98 ? 8.082 3.207 -19.020 1.00 81.75 98 VAL A N 1
ATOM 808 C CA . VAL A 1 98 ? 8.940 3.932 -19.973 1.00 81.75 98 VAL A CA 1
ATOM 809 C C . VAL A 1 98 ? 10.287 3.228 -20.138 1.00 81.75 98 VAL A C 1
ATOM 811 O O . VAL A 1 98 ? 10.740 3.016 -21.267 1.00 81.75 98 VAL A O 1
ATOM 814 N N . ASN A 1 99 ? 10.909 2.797 -19.040 1.00 74.56 99 ASN A N 1
ATOM 815 C CA . ASN A 1 99 ? 12.165 2.048 -19.085 1.00 74.56 99 ASN A CA 1
ATOM 816 C C . ASN A 1 99 ? 12.023 0.743 -19.855 1.00 74.56 99 ASN A C 1
ATOM 818 O O . ASN A 1 99 ? 12.839 0.445 -20.729 1.00 74.56 99 ASN A O 1
ATOM 822 N N . MET A 1 100 ? 10.966 -0.016 -19.571 1.00 74.56 100 MET A N 1
ATOM 823 C CA . MET A 1 100 ? 10.688 -1.264 -20.270 1.00 74.56 100 MET A CA 1
ATOM 824 C C . MET A 1 100 ? 10.452 -1.050 -21.769 1.00 74.56 100 MET A C 1
ATOM 826 O O . MET A 1 100 ? 10.952 -1.819 -22.594 1.00 74.56 100 MET A O 1
ATOM 830 N N . TYR A 1 101 ? 9.714 -0.001 -22.139 1.00 79.06 101 TYR A N 1
ATOM 831 C CA . TYR A 1 101 ? 9.508 0.372 -23.537 1.00 79.06 101 TYR A CA 1
ATOM 832 C C . TYR A 1 101 ? 10.842 0.689 -24.228 1.00 79.06 101 TYR A C 1
ATOM 834 O O . TYR A 1 101 ? 11.143 0.142 -25.292 1.00 79.06 101 TYR A O 1
ATOM 842 N N . ASN A 1 102 ? 11.684 1.504 -23.590 1.00 74.75 102 ASN A N 1
ATOM 843 C CA . ASN A 1 102 ? 12.989 1.894 -24.122 1.00 74.75 102 ASN A CA 1
ATOM 844 C C . ASN A 1 102 ? 13.934 0.697 -24.298 1.00 74.75 102 ASN A C 1
ATOM 846 O O . ASN A 1 102 ? 14.596 0.596 -25.333 1.00 74.75 102 ASN A O 1
ATOM 850 N N . GLN A 1 103 ? 13.956 -0.236 -23.341 1.00 69.06 103 GLN A N 1
ATOM 851 C CA . GLN A 1 103 ? 14.748 -1.467 -23.440 1.00 69.06 103 GLN A CA 1
ATOM 852 C C . GLN A 1 103 ? 14.322 -2.342 -24.625 1.00 69.06 103 GLN A C 1
ATOM 854 O O . GLN A 1 103 ? 15.169 -2.930 -25.296 1.00 69.06 103 GLN A O 1
ATOM 859 N N . LYS A 1 104 ? 13.019 -2.411 -24.922 1.00 67.81 104 LYS A N 1
ATOM 860 C CA . LYS A 1 104 ? 12.495 -3.230 -26.023 1.00 67.81 104 LYS A CA 1
ATOM 861 C C . LYS A 1 104 ? 12.720 -2.605 -27.406 1.00 67.81 104 LYS A C 1
ATOM 863 O O . LYS A 1 104 ? 12.870 -3.339 -28.380 1.00 67.81 104 LYS A O 1
ATOM 868 N N . HIS A 1 105 ? 12.739 -1.273 -27.504 1.00 67.44 105 HIS A N 1
ATOM 869 C CA . HIS A 1 105 ? 12.812 -0.546 -28.780 1.00 67.44 105 HIS A CA 1
ATOM 870 C C . HIS A 1 105 ? 14.219 -0.047 -29.173 1.00 67.44 105 HIS A C 1
ATOM 872 O O . HIS A 1 105 ? 14.398 0.369 -30.318 1.00 67.44 105 HIS A O 1
ATOM 878 N N . LYS A 1 106 ? 15.234 -0.115 -28.294 1.00 56.09 106 LYS A N 1
ATOM 879 C CA . LYS A 1 106 ? 16.640 0.211 -28.625 1.00 56.09 106 LYS A CA 1
ATOM 880 C C . LYS A 1 106 ? 17.602 -0.927 -28.241 1.00 56.09 106 LYS A C 1
ATOM 882 O O . LYS A 1 106 ? 18.103 -0.938 -27.116 1.00 56.09 106 LYS A O 1
ATOM 887 N N . PRO A 1 107 ? 17.942 -1.853 -29.159 1.00 52.22 107 PRO A N 1
ATOM 888 C CA . PRO A 1 107 ? 18.991 -2.827 -28.902 1.00 52.22 107 PRO A CA 1
ATOM 889 C C . PRO A 1 107 ? 20.364 -2.165 -29.121 1.00 52.22 107 PRO A C 1
ATOM 891 O O . PRO A 1 107 ? 20.738 -1.846 -30.241 1.00 52.22 107 PRO A O 1
ATOM 894 N N . GLN A 1 108 ? 21.086 -1.934 -28.020 1.00 53.31 108 GLN A N 1
ATOM 895 C CA . GLN A 1 108 ? 22.544 -1.743 -27.929 1.00 53.31 108 GLN A CA 1
ATOM 896 C C . GLN A 1 108 ? 23.203 -0.693 -28.851 1.00 53.31 108 GLN A C 1
ATOM 898 O O . GLN A 1 108 ? 23.598 -0.972 -29.978 1.00 53.31 108 GLN A O 1
ATOM 903 N N . SER A 1 109 ? 23.447 0.503 -28.297 1.00 39.88 109 SER A N 1
ATOM 904 C CA . SER A 1 109 ? 24.745 1.208 -28.454 1.00 39.88 109 SER A CA 1
ATOM 905 C C . SER A 1 109 ? 24.885 2.508 -27.642 1.00 39.88 109 SER A C 1
ATOM 907 O O . SER A 1 109 ? 25.982 3.051 -27.613 1.00 39.88 109 SER A O 1
ATOM 909 N N . ALA A 1 110 ? 23.856 3.011 -26.940 1.00 39.09 110 ALA A N 1
ATOM 910 C CA . ALA A 1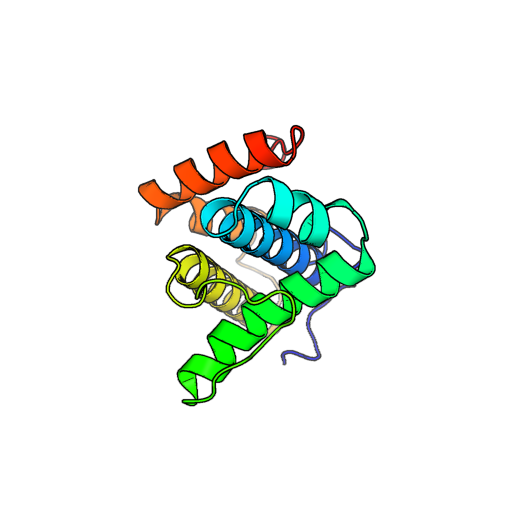 110 ? 23.979 4.330 -26.286 1.00 39.09 110 ALA A CA 1
ATOM 911 C C . ALA A 1 110 ? 23.360 4.510 -24.887 1.00 39.09 110 ALA A C 1
ATOM 913 O O . ALA A 1 110 ? 23.384 5.624 -24.378 1.00 39.09 110 ALA A O 1
ATOM 914 N N . LEU A 1 111 ? 22.828 3.477 -24.229 1.00 42.81 111 LEU A N 1
ATOM 915 C CA . LEU A 1 111 ? 22.346 3.619 -22.849 1.00 42.81 111 LEU A CA 1
ATOM 916 C C . LEU A 1 111 ? 22.953 2.531 -21.966 1.00 42.81 111 LEU A C 1
ATOM 918 O O . LEU A 1 111 ? 22.348 1.493 -21.723 1.00 42.81 111 LEU A O 1
ATOM 922 N N . HIS A 1 112 ? 24.146 2.803 -21.446 1.00 39.28 112 HIS A N 1
ATOM 923 C CA . HIS A 1 112 ? 24.552 2.267 -20.150 1.00 39.28 112 HIS A CA 1
ATOM 924 C C . HIS A 1 112 ? 23.907 3.143 -19.060 1.00 39.28 112 HIS A C 1
ATOM 926 O O . HIS A 1 112 ? 24.600 3.759 -18.260 1.00 39.28 112 HIS A O 1
ATOM 932 N N . LEU A 1 113 ? 22.576 3.279 -19.095 1.00 43.12 113 LEU A N 1
ATOM 933 C CA . LEU A 1 113 ? 21.834 3.766 -17.937 1.00 43.12 113 LEU A CA 1
ATOM 934 C C . LEU A 1 113 ? 21.704 2.548 -17.039 1.00 43.12 113 LEU A C 1
ATOM 936 O O . LEU A 1 113 ? 21.066 1.556 -17.406 1.00 43.12 113 LEU A O 1
ATOM 940 N N . SER A 1 114 ? 22.446 2.576 -15.940 1.00 44.03 114 SER A N 1
ATOM 941 C CA . SER A 1 114 ? 22.463 1.481 -14.995 1.00 44.03 114 SER A CA 1
ATOM 942 C C . SER A 1 114 ? 21.036 1.263 -14.487 1.00 44.03 114 SER A C 1
ATOM 944 O O . SER A 1 114 ? 20.246 2.199 -14.355 1.00 44.03 114 SER A O 1
ATOM 946 N N . HIS A 1 115 ? 20.698 0.012 -14.194 1.00 47.34 115 HIS A N 1
ATOM 947 C CA . HIS A 1 115 ? 19.449 -0.381 -13.539 1.00 47.34 115 HIS A CA 1
ATOM 948 C C . HIS A 1 115 ? 19.142 0.463 -12.278 1.00 47.34 115 HIS A C 1
ATOM 950 O O . HIS A 1 115 ? 17.982 0.626 -11.910 1.00 47.34 115 HIS A O 1
ATOM 956 N N . ASN A 1 116 ? 20.175 1.050 -11.662 1.00 44.75 116 ASN A N 1
ATOM 957 C CA . ASN A 1 116 ? 20.084 1.893 -10.475 1.00 44.75 116 ASN A CA 1
ATOM 958 C C . ASN A 1 116 ? 19.815 3.378 -10.790 1.00 44.75 116 ASN A C 1
ATOM 960 O O . ASN A 1 116 ? 19.340 4.106 -9.919 1.00 44.75 116 ASN A O 1
ATOM 964 N N . ASP A 1 117 ? 20.068 3.849 -12.014 1.00 45.62 117 ASP A N 1
ATOM 965 C CA . ASP A 1 117 ? 20.023 5.283 -12.341 1.00 45.62 117 ASP A CA 1
ATOM 966 C C . ASP A 1 117 ? 18.582 5.787 -12.458 1.00 45.62 117 ASP A C 1
ATOM 968 O O . ASP A 1 117 ? 18.254 6.881 -12.012 1.00 45.62 117 ASP A O 1
ATOM 972 N N . CYS A 1 118 ? 17.680 4.962 -12.993 1.00 47.81 118 CYS A N 1
ATOM 973 C CA . CYS A 1 118 ? 16.307 5.404 -13.196 1.00 47.81 118 CYS A CA 1
ATOM 974 C C . CYS A 1 118 ? 15.514 5.470 -11.886 1.00 47.81 118 CYS A C 1
ATOM 976 O O . CYS A 1 118 ? 14.831 6.455 -11.607 1.00 47.81 118 CYS A O 1
ATOM 978 N N . PHE A 1 119 ? 15.667 4.454 -11.034 1.00 50.06 119 PHE A N 1
ATOM 979 C CA . PHE A 1 119 ? 15.046 4.474 -9.717 1.00 50.06 119 PHE A CA 1
ATOM 980 C C . PHE A 1 119 ? 15.656 5.564 -8.839 1.00 50.06 119 PHE A C 1
ATOM 982 O O . PHE A 1 119 ? 14.897 6.276 -8.203 1.00 50.06 119 PHE A O 1
ATOM 989 N N . SER A 1 120 ? 16.974 5.794 -8.873 1.00 46.91 120 SER A N 1
ATOM 990 C CA . SER A 1 120 ? 17.609 6.864 -8.085 1.00 46.91 120 SER A CA 1
ATOM 991 C C . SER A 1 120 ? 17.184 8.285 -8.481 1.00 46.91 120 SER A C 1
ATOM 993 O O . SER A 1 120 ? 16.949 9.109 -7.595 1.00 46.91 120 SER A O 1
ATOM 995 N N . GLU A 1 121 ? 16.962 8.561 -9.772 1.00 43.03 121 GLU A N 1
ATOM 996 C CA . GLU A 1 121 ? 16.373 9.831 -10.239 1.00 43.03 121 GLU A CA 1
ATOM 997 C C . GLU A 1 121 ? 14.928 10.035 -9.748 1.00 43.03 121 GLU A C 1
ATOM 999 O O . GLU A 1 121 ? 14.510 11.165 -9.479 1.00 43.03 121 GLU A O 1
ATOM 1004 N N . THR A 1 122 ? 14.173 8.944 -9.574 1.00 47.28 122 THR A N 1
ATOM 1005 C CA . THR A 1 122 ? 12.795 8.963 -9.040 1.00 47.28 122 THR A CA 1
ATOM 1006 C C . THR A 1 122 ? 12.763 9.483 -7.598 1.00 47.28 122 THR A C 1
ATOM 1008 O O . THR A 1 122 ? 11.833 10.182 -7.197 1.00 47.28 122 THR A O 1
ATOM 1011 N N . LEU A 1 123 ? 13.795 9.144 -6.815 1.00 47.66 123 LEU A N 1
ATOM 1012 C CA . LEU A 1 123 ? 13.909 9.434 -5.380 1.00 47.66 123 LEU A CA 1
ATOM 1013 C C . LEU A 1 123 ? 14.242 10.905 -5.101 1.00 47.66 123 LEU A C 1
ATOM 1015 O O . LEU A 1 123 ? 13.841 11.444 -4.074 1.00 47.66 123 LEU A O 1
ATOM 1019 N N . GLN A 1 124 ? 14.958 11.576 -6.009 1.00 47.72 124 GLN A N 1
ATOM 1020 C CA . GLN A 1 124 ? 15.418 12.953 -5.795 1.00 47.72 124 GLN A CA 1
ATOM 1021 C C . GLN A 1 124 ? 14.363 14.025 -6.104 1.00 47.72 124 GLN A C 1
ATOM 1023 O O . GLN A 1 124 ? 14.450 15.134 -5.576 1.00 47.72 124 GLN A O 1
ATOM 1028 N N . ARG A 1 125 ? 13.364 13.738 -6.952 1.00 48.31 125 ARG A N 1
ATOM 1029 C CA . ARG A 1 125 ? 12.473 14.781 -7.501 1.00 48.31 125 ARG A CA 1
ATOM 1030 C C . ARG A 1 125 ? 11.304 15.188 -6.589 1.00 48.31 125 ARG A C 1
ATOM 1032 O O . ARG A 1 125 ? 10.828 16.311 -6.714 1.00 48.31 125 ARG A O 1
ATOM 1039 N N . HIS A 1 126 ? 10.893 14.337 -5.644 1.00 50.00 126 HIS A N 1
ATOM 1040 C CA . HIS A 1 126 ? 9.866 14.625 -4.623 1.00 50.00 126 HIS A CA 1
ATOM 1041 C C . HIS A 1 126 ? 10.471 14.592 -3.204 1.00 50.00 126 HIS A C 1
ATOM 1043 O O . HIS A 1 126 ? 10.109 13.771 -2.363 1.00 50.00 126 HIS A O 1
ATOM 1049 N N . SER A 1 127 ? 11.425 15.486 -2.937 1.00 50.91 127 SER A N 1
ATOM 1050 C CA . SER A 1 127 ? 12.298 15.442 -1.751 1.00 50.91 127 SER A CA 1
ATOM 1051 C C . SER A 1 127 ? 11.575 15.435 -0.394 1.00 50.91 127 SER A C 1
ATOM 1053 O O . SER A 1 127 ? 12.002 14.731 0.515 1.00 50.91 127 SER A O 1
ATOM 1055 N N . SER A 1 128 ? 10.459 16.153 -0.234 1.00 55.00 128 SER A N 1
ATOM 1056 C CA . SER A 1 128 ? 9.825 16.330 1.086 1.00 55.00 128 SER A CA 1
ATOM 1057 C C . SER A 1 128 ? 9.102 15.076 1.592 1.00 55.00 128 SER A C 1
ATOM 1059 O O . SER A 1 128 ? 9.270 14.672 2.741 1.00 55.00 128 SER A O 1
ATOM 1061 N N . ASN A 1 129 ? 8.308 14.437 0.729 1.00 53.94 129 ASN A N 1
ATOM 1062 C CA . ASN A 1 129 ? 7.542 13.239 1.089 1.00 53.94 129 ASN A CA 1
ATOM 1063 C C . ASN A 1 129 ? 8.401 11.973 1.013 1.00 53.94 129 ASN A C 1
ATOM 1065 O O . ASN A 1 129 ? 8.132 11.005 1.723 1.00 53.94 129 ASN A O 1
ATOM 1069 N N . PHE A 1 130 ? 9.454 11.992 0.191 1.00 58.97 130 PHE A N 1
ATOM 1070 C CA . PHE A 1 130 ? 10.377 10.877 0.055 1.00 58.97 130 PHE A CA 1
ATOM 1071 C C . PHE A 1 130 ? 11.309 10.726 1.264 1.00 58.97 130 PHE A C 1
ATOM 1073 O O . PHE A 1 130 ? 11.421 9.622 1.790 1.00 58.97 130 PHE A O 1
ATOM 1080 N N . GLU A 1 131 ? 11.908 11.807 1.781 1.00 57.28 131 GLU A N 1
ATOM 1081 C CA . GLU A 1 131 ? 12.664 11.723 3.043 1.00 57.28 131 GLU A CA 1
ATOM 1082 C C . GLU A 1 131 ? 11.775 11.224 4.184 1.00 57.28 131 GLU A C 1
ATOM 1084 O O . GLU A 1 131 ? 12.182 10.365 4.967 1.00 57.28 131 GLU A O 1
ATOM 1089 N N . PHE A 1 132 ? 10.522 11.692 4.238 1.00 58.69 132 PHE A N 1
ATOM 1090 C CA . PHE A 1 132 ? 9.559 11.194 5.212 1.00 58.69 132 PHE A CA 1
ATOM 1091 C C . PHE A 1 132 ? 9.274 9.701 5.014 1.00 58.69 132 PHE A C 1
ATOM 1093 O O . PHE A 1 132 ? 9.262 8.957 5.990 1.00 58.69 132 PHE A O 1
ATOM 1100 N N . PHE A 1 133 ? 9.095 9.237 3.774 1.00 64.25 133 PHE A N 1
ATOM 1101 C CA . PHE A 1 133 ? 8.923 7.820 3.447 1.00 64.25 133 PHE A CA 1
ATOM 1102 C C . PHE A 1 133 ? 10.134 6.974 3.865 1.00 64.25 133 PHE A C 1
ATOM 1104 O O . PHE A 1 133 ? 9.951 5.943 4.512 1.00 64.25 133 PHE A O 1
ATOM 1111 N N . ILE A 1 134 ? 11.360 7.410 3.574 1.00 60.19 134 ILE A N 1
ATOM 1112 C CA . ILE A 1 134 ? 12.592 6.696 3.942 1.00 60.19 134 ILE A CA 1
ATOM 1113 C C . ILE A 1 134 ? 12.760 6.628 5.460 1.00 60.19 134 ILE A C 1
ATOM 1115 O O . ILE A 1 134 ? 12.855 5.538 6.019 1.00 60.19 134 ILE A O 1
ATOM 1119 N N . LEU A 1 135 ? 12.654 7.759 6.159 1.00 57.97 135 LEU A N 1
ATOM 1120 C CA . LEU A 1 135 ? 12.757 7.792 7.622 1.00 57.97 135 LEU A CA 1
ATOM 1121 C C . LEU A 1 135 ? 11.670 6.943 8.303 1.00 57.97 135 LEU A C 1
ATOM 1123 O O . LEU A 1 135 ? 11.895 6.351 9.364 1.00 57.97 135 LEU A O 1
ATOM 1127 N N . ARG A 1 136 ? 10.467 6.876 7.714 1.00 59.25 136 ARG A N 1
ATOM 1128 C CA . ARG A 1 136 ? 9.352 6.078 8.243 1.00 59.25 136 ARG A CA 1
ATOM 1129 C C . ARG A 1 136 ? 9.531 4.591 7.952 1.00 59.25 136 ARG A C 1
ATOM 1131 O O . ARG A 1 136 ? 9.291 3.786 8.845 1.00 59.25 136 ARG A O 1
ATOM 1138 N N . THR A 1 137 ? 9.951 4.219 6.745 1.00 56.34 137 THR A N 1
ATOM 1139 C CA . THR A 1 137 ? 10.185 2.817 6.364 1.00 56.34 137 THR A CA 1
ATOM 1140 C C . THR A 1 137 ? 11.348 2.211 7.144 1.00 56.34 137 THR A C 1
ATOM 1142 O O . THR A 1 137 ? 11.210 1.092 7.643 1.00 56.34 137 THR A O 1
ATOM 1145 N N . GLU A 1 138 ? 12.425 2.965 7.377 1.00 57.06 138 GLU A N 1
ATOM 1146 C CA . GLU A 1 138 ? 13.522 2.563 8.267 1.00 57.06 138 GLU A CA 1
ATOM 1147 C C . GLU A 1 138 ? 13.030 2.310 9.701 1.00 57.06 138 GLU A C 1
ATOM 1149 O O . GLU A 1 138 ? 13.337 1.272 10.288 1.00 57.06 138 GLU A O 1
ATOM 1154 N N . ASN A 1 139 ? 12.178 3.187 10.246 1.00 52.12 139 ASN A N 1
ATOM 1155 C CA . ASN A 1 139 ? 11.584 3.000 11.577 1.00 52.12 139 ASN A CA 1
ATOM 1156 C C . ASN A 1 139 ? 10.582 1.830 11.655 1.00 52.12 139 ASN A C 1
ATOM 1158 O O . ASN A 1 139 ? 10.464 1.187 12.697 1.00 52.12 139 ASN A O 1
ATOM 1162 N N . ILE A 1 140 ? 9.830 1.556 10.584 1.00 54.41 140 ILE A N 1
ATOM 1163 C CA . ILE A 1 140 ? 8.772 0.528 10.551 1.00 54.41 140 ILE A CA 1
ATOM 1164 C C . ILE A 1 140 ? 9.343 -0.882 10.320 1.00 54.41 140 ILE A C 1
ATOM 1166 O O . ILE A 1 140 ? 8.767 -1.871 10.793 1.00 54.41 140 ILE A O 1
ATOM 1170 N N . PHE A 1 141 ? 10.446 -1.002 9.581 1.00 53.19 141 PHE A N 1
ATOM 1171 C CA . PHE A 1 141 ? 11.047 -2.291 9.232 1.00 53.19 141 PHE A CA 1
ATOM 1172 C C . PHE A 1 141 ? 12.380 -2.565 9.932 1.00 53.19 141 PHE A C 1
ATOM 1174 O O . PHE A 1 141 ? 12.846 -3.699 9.873 1.00 53.19 141 PHE A O 1
ATOM 1181 N N . GLY A 1 142 ? 12.976 -1.579 10.616 1.00 46.75 142 GLY A N 1
ATOM 1182 C CA . GLY A 1 142 ? 14.195 -1.727 11.424 1.00 46.75 142 GLY A CA 1
ATOM 1183 C C . GLY A 1 142 ? 15.437 -2.191 10.655 1.00 46.75 142 GLY A C 1
ATOM 1184 O O . GLY A 1 142 ? 16.462 -2.462 11.271 1.00 46.75 142 GLY A O 1
ATOM 1185 N N . PHE A 1 143 ? 15.335 -2.352 9.334 1.00 40.66 143 PHE A N 1
ATOM 1186 C CA . PHE A 1 143 ? 16.336 -2.998 8.494 1.00 40.66 143 PHE A CA 1
ATOM 1187 C C . PHE A 1 143 ? 16.017 -2.748 7.013 1.00 40.66 143 PHE A C 1
ATOM 1189 O O . PHE A 1 143 ? 15.666 -3.662 6.268 1.00 40.66 143 PHE A O 1
ATOM 1196 N N . VAL A 1 144 ? 16.081 -1.497 6.565 1.00 44.53 144 VAL A N 1
ATOM 1197 C CA . VAL A 1 144 ? 16.142 -1.217 5.127 1.00 44.53 144 VAL A CA 1
ATOM 1198 C C . VAL A 1 144 ? 17.206 -0.166 4.907 1.00 44.53 144 VAL A C 1
ATOM 1200 O O . VAL A 1 144 ? 16.943 1.026 4.939 1.00 44.53 144 VAL A O 1
ATOM 1203 N N . ASP A 1 145 ? 18.420 -0.649 4.684 1.00 40.09 145 ASP A N 1
ATOM 1204 C CA . ASP A 1 145 ? 19.515 0.128 4.128 1.00 40.09 145 ASP A CA 1
ATOM 1205 C C . ASP A 1 145 ? 19.138 0.510 2.683 1.00 40.09 145 ASP A C 1
ATOM 1207 O O . ASP A 1 145 ? 19.525 -0.147 1.715 1.00 40.09 145 ASP A O 1
ATOM 1211 N N . PHE A 1 146 ? 18.301 1.539 2.524 1.00 42.59 146 PHE A N 1
ATOM 1212 C CA . PHE A 1 146 ? 18.003 2.113 1.207 1.00 42.59 146 PHE A CA 1
ATOM 1213 C C . PHE A 1 146 ? 19.281 2.735 0.610 1.00 42.59 146 PHE A C 1
ATOM 1215 O O . PHE A 1 146 ? 19.463 2.765 -0.606 1.00 42.59 146 PHE A O 1
ATOM 1222 N N . ASN A 1 147 ? 20.211 3.141 1.484 1.00 36.56 147 ASN A N 1
ATOM 1223 C CA . ASN A 1 147 ? 21.518 3.690 1.139 1.00 36.56 147 ASN A CA 1
ATOM 1224 C C . ASN A 1 147 ? 22.520 2.654 0.599 1.00 36.56 147 ASN A C 1
ATOM 1226 O O . ASN A 1 147 ? 23.381 3.013 -0.199 1.00 36.56 147 ASN A O 1
ATOM 1230 N N . MET A 1 148 ? 22.425 1.365 0.951 1.00 31.95 148 MET A N 1
ATOM 1231 C CA . MET A 1 148 ? 23.492 0.398 0.626 1.00 31.95 148 MET A CA 1
ATOM 1232 C C . MET A 1 148 ? 23.382 -0.258 -0.766 1.00 31.95 148 MET A C 1
ATOM 1234 O O . MET A 1 148 ? 24.050 -1.256 -1.042 1.00 31.95 148 MET A O 1
ATOM 1238 N N . ARG A 1 149 ? 22.544 0.273 -1.667 1.00 35.56 149 ARG A N 1
ATOM 1239 C CA . ARG A 1 149 ? 22.508 -0.134 -3.089 1.00 35.56 149 ARG A CA 1
ATOM 1240 C C . ARG A 1 149 ? 22.673 1.018 -4.086 1.00 35.56 149 ARG A C 1
ATOM 1242 O O . ARG A 1 149 ? 22.595 0.776 -5.288 1.00 35.56 149 ARG A O 1
ATOM 1249 N N . ILE A 1 150 ? 22.952 2.229 -3.598 1.00 35.38 150 ILE A N 1
ATOM 1250 C CA . ILE A 1 150 ? 23.343 3.395 -4.407 1.00 35.38 150 ILE A CA 1
ATOM 1251 C C . ILE A 1 150 ? 24.845 3.683 -4.191 1.00 35.38 150 ILE A C 1
ATOM 1253 O O . ILE A 1 150 ? 25.249 4.809 -3.922 1.00 35.38 150 ILE A O 1
ATOM 1257 N N . LEU A 1 151 ? 25.679 2.641 -4.260 1.00 31.16 151 LEU A N 1
ATOM 1258 C CA . LEU A 1 151 ? 27.125 2.727 -4.503 1.00 31.16 151 LEU A CA 1
ATOM 1259 C C . LEU A 1 151 ? 27.537 1.583 -5.430 1.00 31.16 151 LEU A C 1
ATOM 1261 O O . LEU A 1 151 ? 27.073 0.443 -5.188 1.00 31.16 151 LEU A O 1
#

Sequence (151 aa):
MIDSIPGTLTERRSVLGELNWIFTAITDTIAWNRLPRDTFQRLFRQDLLVASLFRSFLLAEKIMRDHGCRVVSSPALPPVYDHDLWDYWEYTIELCLVNMYNQKHKPQSALHLSHNDCFSETLQRHSSNFEFFILRTENIFGFVDFNMRIL

Foldseek 3Di:
DVVPQDDDCPDCPGLNVVLNVLLLLLLLLLCVVFDDPVVSCVQQPPDPVSNVVSSVQLVVQLVVVVVVDHDADVVGGDNSNPDPSVVLSVVSVVLSVVVVVCPVPDDDDPDPPDPVNSVVVSLPPVPPVSVVSVVSSCVVVVDDPVVPPPD

InterPro domains:
  IPR004083 Regulatory associated protein of TOR [PTHR12848] (2-124)

pLDDT: mean 72.88, std 19.4, range [31.16, 94.94]

Secondary structure (DSSP, 8-state):
-GGG--S-TT-TTSHHHHHHHHHHHHHHHHHHHHS-HHHHIIIIIS-HHHHHHHHHHHHHHHHHHHTT-----SSPPPP-TT-THHHHHHHHHHHHHHHHHHHHH--SSS----HHHHHHHHHHTTHHHHHHHHHHHHHHHS---SGGG--